Protein AF-A0A9N9ABS5-F1 (afdb_monomer_lite)

Sequence (118 aa):
MDRKRIAYLSKKVYFSAAHRLHSSILTEEENKEIYGKCNHPNGHGHNYTVEVIIRGEIDPKTGMDKDVPYFSNNPSTTENIAVFIWDNVKENLPKGNYELYEVKIHETKDNTVIYRGE

InterPro domains:
  IPR007115 6-pyruvoyl tetrahydropterin synthase/QueD family [PF01242] (9-64)
  IPR007115 6-pyruvoyl tetrahydropterin synthase/QueD family [PF01242] (67-118)
  IPR007115 6-pyruvoyl tetrahydropterin synthase/QueD family [PTHR12589] (2-64)
  IPR038418 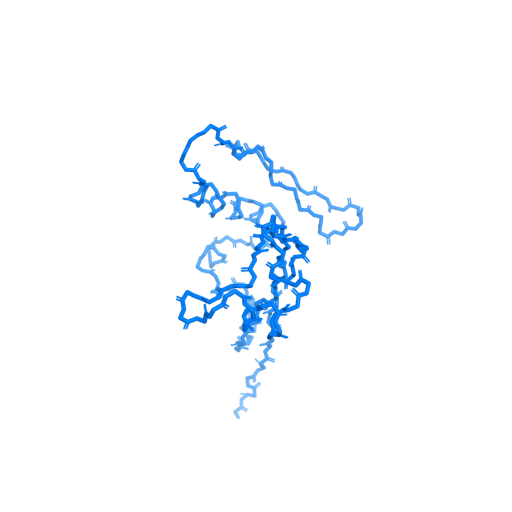6-pyruvoyl tetrahydropterin synthase/QueD superfamily [G3DSA:3.30.479.10] (1-64)
  IPR038418 6-pyruvoyl tetrahydropterin synthase/QueD superfamily [G3DSA:3.30.479.10] (65-118)

Structure (mmCIF, N/CA/C/O backbone):
data_AF-A0A9N9ABS5-F1
#
_entry.id   AF-A0A9N9ABS5-F1
#
loop_
_atom_site.group_PDB
_atom_site.id
_atom_site.type_symbol
_atom_site.label_atom_id
_atom_site.label_alt_id
_atom_site.label_comp_id
_atom_site.label_asym_id
_atom_site.label_entity_id
_atom_site.label_seq_id
_atom_site.pdbx_PDB_ins_code
_atom_site.Cartn_x
_atom_site.Cartn_y
_atom_site.Cartn_z
_atom_site.occupancy
_atom_site.B_iso_or_equiv
_atom_site.auth_seq_id
_atom_site.auth_comp_id
_atom_site.auth_asym_id
_atom_site.auth_atom_id
_atom_site.pdbx_PDB_model_num
ATOM 1 N N . MET A 1 1 ? -10.705 -26.715 27.833 1.00 50.56 1 MET A N 1
ATOM 2 C CA . MET A 1 1 ? -9.784 -25.688 27.305 1.00 50.56 1 MET A CA 1
ATOM 3 C C . MET A 1 1 ? -10.491 -24.996 26.168 1.00 50.56 1 MET A C 1
ATOM 5 O O . MET A 1 1 ? -10.902 -25.679 25.237 1.00 50.56 1 MET A O 1
ATOM 9 N N . ASP A 1 2 ? -10.703 -23.690 26.290 1.00 65.25 2 ASP A N 1
ATOM 10 C CA . ASP A 1 2 ? -11.377 -22.914 25.255 1.00 65.25 2 ASP A CA 1
ATOM 11 C C . ASP A 1 2 ? -10.509 -22.890 23.991 1.00 65.25 2 ASP A C 1
ATOM 13 O O . ASP A 1 2 ? -9.301 -22.640 24.057 1.00 65.25 2 ASP A O 1
ATOM 17 N N . ARG A 1 3 ? -11.092 -23.237 22.842 1.00 71.88 3 ARG A N 1
ATOM 18 C CA . ARG A 1 3 ? -10.348 -23.307 21.581 1.00 71.88 3 ARG A CA 1
ATOM 19 C C . ARG A 1 3 ? -10.120 -21.877 21.105 1.00 71.88 3 ARG A C 1
ATOM 21 O O . ARG A 1 3 ? -11.065 -21.201 20.702 1.00 71.88 3 ARG A O 1
ATOM 28 N N . LYS A 1 4 ? -8.872 -21.416 21.141 1.00 77.12 4 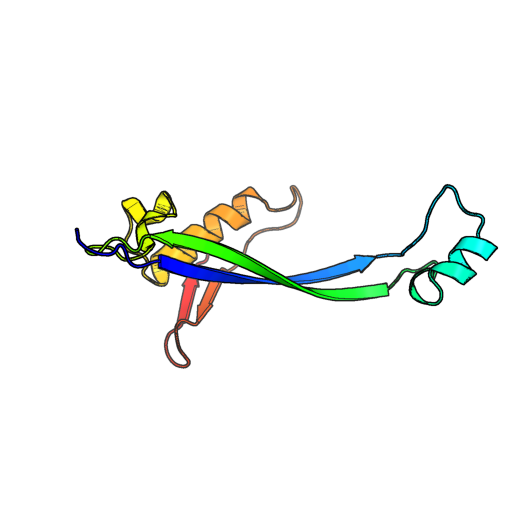LYS A N 1
ATOM 29 C CA . LYS A 1 4 ? -8.523 -20.084 20.650 1.00 77.12 4 LYS A CA 1
ATOM 30 C C . LYS A 1 4 ? -8.844 -19.973 19.157 1.00 77.12 4 LYS A C 1
ATOM 32 O O . LYS A 1 4 ? -8.436 -20.822 18.362 1.00 77.12 4 LYS A O 1
ATOM 37 N N . ARG A 1 5 ? -9.623 -18.954 18.789 1.00 82.88 5 ARG A N 1
ATOM 38 C CA . ARG A 1 5 ? -10.009 -18.683 17.398 1.00 82.88 5 ARG A CA 1
ATOM 39 C C . ARG A 1 5 ? -8.828 -18.026 16.690 1.00 82.88 5 ARG A C 1
ATOM 41 O O . ARG A 1 5 ? -8.256 -17.085 17.225 1.00 82.88 5 ARG A O 1
ATOM 48 N N . ILE A 1 6 ? -8.471 -18.525 15.512 1.00 85.31 6 ILE A N 1
ATOM 49 C CA . ILE A 1 6 ? -7.406 -17.966 14.670 1.00 85.31 6 ILE A CA 1
ATOM 50 C C . ILE A 1 6 ? -8.051 -17.219 13.505 1.00 85.31 6 ILE A C 1
ATOM 52 O O . ILE A 1 6 ? -8.969 -17.753 12.880 1.00 85.31 6 ILE A O 1
ATOM 56 N N . ALA A 1 7 ? -7.551 -16.025 13.200 1.00 75.25 7 ALA A N 1
ATOM 57 C CA . ALA A 1 7 ? -7.937 -15.241 12.032 1.00 75.25 7 ALA A CA 1
ATOM 58 C C . ALA A 1 7 ? -6.721 -14.852 11.183 1.00 75.25 7 ALA A C 1
ATOM 60 O O . ALA A 1 7 ? -5.569 -14.958 11.612 1.00 75.25 7 ALA A O 1
ATOM 61 N N . TYR A 1 8 ? -7.018 -14.416 9.960 1.00 76.12 8 TYR A N 1
ATOM 62 C CA . TYR A 1 8 ? -6.066 -13.839 9.025 1.00 76.12 8 TYR A CA 1
ATOM 63 C C . TYR A 1 8 ? -6.549 -12.434 8.668 1.00 76.12 8 TYR A C 1
ATOM 65 O O . TYR A 1 8 ? -7.704 -12.273 8.275 1.00 76.12 8 TYR A O 1
ATOM 73 N N . LEU A 1 9 ? -5.678 -11.437 8.799 1.00 68.12 9 LEU A N 1
ATOM 74 C CA . LEU A 1 9 ? -5.938 -10.070 8.355 1.00 68.12 9 LEU A CA 1
ATOM 75 C C . LEU A 1 9 ? -5.063 -9.791 7.142 1.00 68.12 9 LEU A C 1
ATOM 77 O O . LEU A 1 9 ? -3.845 -9.950 7.228 1.00 68.12 9 LEU A O 1
ATOM 81 N N . SER A 1 10 ? -5.666 -9.376 6.029 1.00 68.81 10 SER A N 1
ATOM 82 C CA . SER A 1 10 ? -4.914 -8.943 4.857 1.00 68.81 10 SER A CA 1
ATOM 83 C C . SER A 1 10 ? -5.033 -7.441 4.624 1.00 68.81 10 SER A C 1
ATOM 85 O O . SER A 1 10 ? -6.097 -6.847 4.796 1.00 68.81 10 SER A O 1
ATOM 87 N N . LYS A 1 11 ? -3.921 -6.815 4.229 1.00 77.50 11 LYS A N 1
ATOM 88 C CA . LYS A 1 11 ? -3.893 -5.448 3.707 1.00 77.50 11 LYS A CA 1
ATOM 89 C C . LYS A 1 11 ? -3.339 -5.476 2.295 1.00 77.50 11 LYS A C 1
ATOM 91 O O . LYS A 1 11 ? -2.230 -5.954 2.058 1.00 77.50 11 LYS A O 1
ATOM 96 N N . LYS A 1 12 ? -4.127 -4.943 1.366 1.00 80.69 12 LYS A N 1
ATOM 97 C CA . LYS A 1 12 ? -3.765 -4.817 -0.040 1.00 80.69 12 LYS A CA 1
ATOM 98 C C . LYS A 1 12 ? -3.333 -3.386 -0.330 1.00 80.69 12 LYS A C 1
ATOM 100 O O . LYS A 1 12 ? -4.055 -2.447 -0.004 1.00 80.69 12 LYS A O 1
ATOM 105 N N . VAL A 1 13 ? -2.160 -3.229 -0.925 1.00 81.56 13 VAL A N 1
ATOM 106 C CA . VAL A 1 13 ? -1.625 -1.945 -1.383 1.00 81.56 13 VAL A CA 1
ATOM 107 C C . VAL A 1 13 ? -1.328 -2.021 -2.873 1.00 81.56 13 VAL A C 1
ATOM 109 O O . VAL A 1 13 ? -0.994 -3.083 -3.401 1.00 81.56 13 VAL A O 1
ATOM 112 N N . TYR A 1 14 ? -1.461 -0.885 -3.548 1.00 85.62 14 TYR A N 1
ATOM 113 C CA . TYR A 1 14 ? -1.248 -0.758 -4.984 1.00 85.62 14 TYR A CA 1
ATOM 114 C C . TYR A 1 14 ? -0.148 0.263 -5.226 1.00 85.62 14 TYR A C 1
ATOM 116 O O . TYR A 1 14 ? -0.141 1.319 -4.594 1.00 85.62 14 TYR A O 1
ATOM 124 N N . PHE A 1 15 ? 0.766 -0.032 -6.143 1.00 82.94 15 PHE A N 1
ATOM 125 C CA . PHE A 1 15 ? 1.744 0.947 -6.598 1.00 82.94 15 PHE A CA 1
ATOM 126 C C . PHE A 1 15 ? 2.111 0.704 -8.057 1.00 82.94 15 PHE A C 1
ATOM 128 O O . PHE A 1 15 ? 2.086 -0.426 -8.543 1.00 82.94 15 PHE A O 1
ATOM 135 N N . SER A 1 16 ? 2.475 1.771 -8.756 1.00 87.62 16 SER A N 1
ATOM 136 C CA . SER A 1 16 ? 2.949 1.703 -10.135 1.00 87.62 16 SER A CA 1
ATOM 137 C C . SER A 1 16 ? 4.462 1.868 -10.155 1.00 87.62 16 SER A C 1
ATOM 139 O O . SER A 1 16 ? 4.985 2.796 -9.541 1.00 87.62 16 SER A O 1
ATOM 141 N N . ALA A 1 17 ? 5.172 0.985 -10.856 1.00 82.88 17 ALA A N 1
ATOM 142 C CA . ALA A 1 17 ? 6.621 1.096 -11.013 1.00 82.88 17 ALA A CA 1
ATOM 143 C C . ALA A 1 17 ? 7.086 0.578 -12.377 1.00 82.88 17 ALA A C 1
ATOM 145 O O . ALA A 1 17 ? 6.485 -0.333 -12.953 1.00 82.88 17 ALA A O 1
ATOM 146 N N . ALA A 1 18 ? 8.177 1.164 -12.874 1.00 95.31 18 ALA A N 1
ATOM 147 C CA . ALA A 1 18 ? 8.863 0.740 -14.087 1.00 95.31 18 ALA A CA 1
ATOM 148 C C . ALA A 1 18 ? 10.154 -0.019 -13.760 1.00 95.31 18 ALA A C 1
ATOM 150 O O . ALA A 1 18 ? 10.821 0.273 -12.769 1.00 95.31 18 ALA A O 1
ATOM 151 N N . HIS A 1 19 ? 10.503 -0.996 -14.596 1.00 93.81 19 HIS A N 1
ATOM 152 C CA . HIS A 1 19 ? 11.705 -1.815 -14.454 1.00 93.81 19 HIS A CA 1
ATOM 153 C C . HIS A 1 19 ? 12.169 -2.419 -15.790 1.00 93.81 19 HIS A C 1
ATOM 155 O O . HIS A 1 19 ? 11.443 -2.426 -16.789 1.00 93.81 19 HIS A O 1
ATOM 161 N N . ARG A 1 20 ? 13.394 -2.948 -15.795 1.00 97.88 20 ARG A N 1
ATOM 162 C CA . ARG A 1 20 ? 13.981 -3.753 -16.875 1.00 97.88 20 ARG A CA 1
ATOM 163 C C . ARG A 1 20 ? 14.570 -5.006 -16.238 1.00 97.88 20 ARG A C 1
ATOM 165 O O . ARG A 1 20 ? 15.333 -4.897 -15.283 1.00 97.88 20 ARG A O 1
ATOM 172 N N . LEU A 1 21 ? 14.249 -6.177 -16.780 1.00 97.00 21 LEU A N 1
ATOM 173 C CA . LEU A 1 21 ? 14.938 -7.405 -16.391 1.00 97.00 21 LEU A CA 1
ATOM 174 C C . LEU A 1 21 ? 16.234 -7.487 -17.190 1.00 97.00 21 LEU A C 1
ATOM 176 O O . LEU A 1 21 ? 16.178 -7.667 -18.401 1.00 97.00 21 LEU A O 1
ATOM 180 N N . HIS A 1 22 ? 17.375 -7.294 -16.535 1.00 97.50 22 HIS A N 1
ATOM 181 C CA . HIS A 1 22 ? 18.703 -7.350 -17.142 1.00 97.50 22 HIS A CA 1
ATOM 182 C C . HIS A 1 22 ? 19.718 -7.821 -16.094 1.00 97.50 22 HIS A C 1
ATOM 184 O O . HIS A 1 22 ? 19.692 -7.361 -14.953 1.00 97.50 22 HIS A O 1
ATOM 190 N N . SER A 1 23 ? 20.607 -8.727 -16.487 1.00 96.94 23 SER A N 1
ATOM 191 C CA . SER A 1 23 ? 21.669 -9.274 -15.651 1.00 96.94 23 SER A CA 1
ATOM 192 C C . SER A 1 23 ? 23.027 -8.830 -16.180 1.00 96.94 23 SER A C 1
ATOM 194 O O . SER A 1 23 ? 23.350 -9.082 -17.339 1.00 96.94 23 SER A O 1
ATOM 196 N N . SER A 1 24 ? 23.842 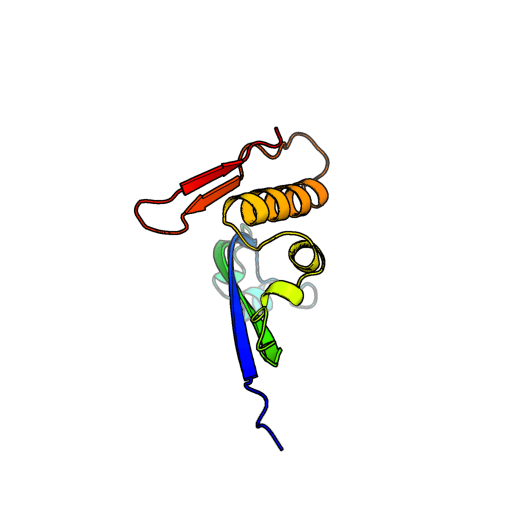-8.217 -15.318 1.00 96.69 24 SER A N 1
ATOM 197 C CA . SER A 1 24 ? 25.169 -7.699 -15.682 1.00 96.69 24 SER A CA 1
ATOM 198 C C . SER A 1 24 ? 26.230 -8.783 -15.893 1.00 96.69 24 SER A C 1
ATOM 200 O O . SER A 1 24 ? 27.339 -8.471 -16.313 1.00 96.69 24 SER A O 1
ATOM 202 N N . ILE A 1 25 ? 25.924 -10.038 -15.550 1.00 97.75 25 ILE A N 1
ATOM 203 C CA . ILE A 1 25 ? 26.812 -11.188 -15.784 1.00 97.75 25 ILE A CA 1
ATOM 204 C C . ILE A 1 25 ? 26.516 -11.910 -17.106 1.00 97.75 25 ILE A C 1
ATOM 206 O O . ILE A 1 25 ? 27.272 -12.800 -17.477 1.00 97.75 25 ILE A O 1
ATOM 210 N N . LEU A 1 26 ? 25.422 -11.555 -17.789 1.00 97.38 26 LEU A N 1
ATOM 211 C CA . LEU A 1 26 ? 25.032 -12.113 -19.083 1.00 97.38 26 LEU A CA 1
ATOM 212 C C . LEU A 1 26 ? 25.396 -11.138 -20.206 1.00 97.38 26 LEU A C 1
ATOM 214 O O . LEU A 1 26 ? 25.367 -9.920 -20.016 1.00 97.38 26 LEU A O 1
ATOM 218 N N . THR A 1 27 ? 25.671 -11.667 -21.395 1.00 97.62 27 THR A N 1
ATOM 219 C CA . THR A 1 27 ? 25.767 -10.865 -22.625 1.00 97.62 27 THR A CA 1
ATOM 220 C C . THR A 1 27 ? 24.409 -10.248 -22.993 1.00 97.62 27 THR A C 1
ATOM 222 O O . THR A 1 27 ? 23.365 -10.632 -22.457 1.00 97.62 27 THR A O 1
ATOM 225 N N . GLU A 1 28 ? 24.387 -9.260 -23.892 1.00 95.81 28 GLU A N 1
ATOM 226 C CA . GLU A 1 28 ? 23.125 -8.651 -24.351 1.00 95.81 28 GLU A CA 1
ATOM 227 C C . GLU A 1 28 ? 22.256 -9.662 -25.113 1.00 95.81 28 GLU A C 1
ATOM 229 O O . GLU A 1 28 ? 21.035 -9.682 -24.941 1.00 95.81 28 GLU A O 1
ATOM 234 N N . GLU A 1 29 ? 22.869 -10.548 -25.902 1.00 97.44 29 GLU A N 1
ATOM 235 C CA . GLU A 1 29 ? 22.182 -11.635 -26.597 1.00 97.44 29 GLU A CA 1
ATOM 236 C C . GLU A 1 29 ? 21.517 -12.603 -25.610 1.00 97.44 29 GLU A C 1
ATOM 238 O O . GLU A 1 29 ? 20.317 -12.856 -25.728 1.00 97.44 29 GLU A O 1
ATOM 243 N N . GLU A 1 30 ? 22.248 -13.071 -24.593 1.00 97.94 30 GLU A N 1
ATOM 244 C CA . GLU A 1 30 ? 21.710 -13.963 -23.553 1.00 97.94 30 GLU A CA 1
ATOM 245 C C . GLU A 1 30 ? 20.600 -13.283 -22.743 1.00 97.94 30 GLU A C 1
ATOM 247 O O . GLU A 1 30 ? 19.561 -13.882 -22.462 1.00 97.94 30 GLU A O 1
ATOM 252 N N . ASN A 1 31 ? 20.775 -12.003 -22.401 1.00 98.19 31 ASN A N 1
ATOM 253 C CA . ASN A 1 31 ? 19.747 -11.206 -21.734 1.00 98.19 31 ASN A CA 1
ATOM 254 C C . ASN A 1 31 ? 18.465 -11.110 -22.570 1.00 98.19 31 ASN A C 1
ATOM 256 O O . ASN A 1 31 ? 17.359 -11.239 -22.038 1.00 98.19 31 ASN A O 1
ATOM 260 N N . LYS A 1 32 ? 18.602 -10.874 -23.877 1.00 96.56 32 LYS A N 1
ATOM 261 C CA . LYS A 1 32 ? 17.472 -10.784 -24.802 1.00 96.56 32 LYS A CA 1
ATOM 262 C C . LYS A 1 32 ? 16.794 -12.137 -24.998 1.00 96.56 32 LYS A C 1
ATOM 264 O O . LYS A 1 32 ? 15.571 -12.171 -25.105 1.00 96.56 32 LYS A O 1
ATOM 269 N N . GLU A 1 33 ? 17.551 -13.228 -25.024 1.00 97.75 33 GLU A N 1
ATOM 270 C CA . GLU A 1 33 ? 17.011 -14.584 -25.131 1.00 97.75 33 GLU A CA 1
ATOM 271 C C . GLU A 1 33 ? 16.240 -14.991 -23.866 1.00 97.75 33 GLU A C 1
ATOM 273 O O . GLU A 1 33 ? 15.098 -15.440 -23.963 1.00 97.75 33 GLU A O 1
ATOM 278 N N . ILE A 1 34 ? 16.808 -14.751 -22.678 1.00 97.69 34 ILE A N 1
ATOM 279 C CA . ILE A 1 34 ? 16.214 -15.151 -21.392 1.00 97.69 34 IL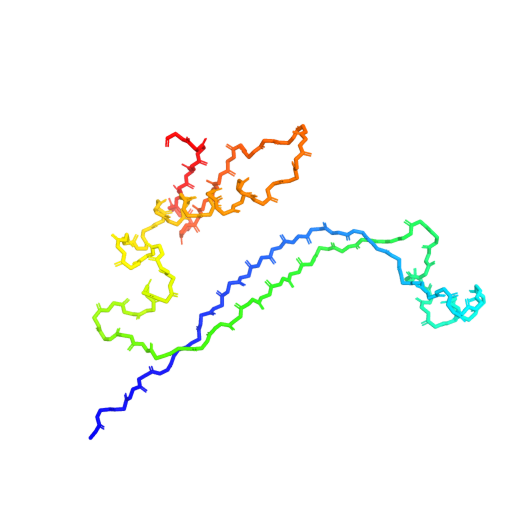E A CA 1
ATOM 280 C C . ILE A 1 34 ? 15.025 -14.264 -21.008 1.00 97.69 34 ILE A C 1
ATOM 282 O O . ILE A 1 34 ? 13.966 -14.762 -20.625 1.00 97.69 34 ILE A O 1
ATOM 286 N N . TYR A 1 35 ? 15.188 -12.940 -21.075 1.00 96.50 35 TYR A N 1
ATOM 287 C CA . TYR A 1 35 ? 14.188 -11.995 -20.568 1.00 96.50 35 TYR A CA 1
ATOM 288 C C . TYR A 1 35 ? 13.283 -11.420 -21.669 1.00 96.50 35 TYR A C 1
ATOM 290 O O . TYR A 1 35 ? 12.269 -10.783 -21.364 1.00 96.50 35 TYR A O 1
ATOM 298 N N . GLY A 1 36 ? 13.604 -11.632 -22.950 1.00 96.50 36 GLY A N 1
ATOM 299 C CA . GLY A 1 36 ? 12.753 -11.259 -24.079 1.00 96.50 36 GLY A CA 1
ATOM 300 C C . GLY A 1 36 ? 12.325 -9.790 -24.055 1.00 96.50 36 GLY A C 1
ATOM 301 O O . GLY A 1 36 ? 13.131 -8.873 -23.889 1.00 96.50 36 GLY A O 1
ATOM 302 N N . LYS A 1 37 ? 11.013 -9.554 -24.185 1.00 95.44 37 LYS A N 1
ATOM 303 C CA . LYS A 1 37 ? 10.423 -8.202 -24.165 1.00 95.44 37 LYS A CA 1
ATOM 304 C C . LYS A 1 37 ? 10.677 -7.458 -22.846 1.00 95.44 37 LYS A C 1
ATOM 306 O O . LYS A 1 37 ? 10.729 -6.232 -22.852 1.00 95.44 37 LYS A O 1
ATOM 311 N N . CYS A 1 38 ? 10.877 -8.171 -21.737 1.00 94.31 38 CYS A N 1
ATOM 312 C CA . CYS A 1 38 ? 11.157 -7.567 -20.434 1.00 94.31 38 CYS A CA 1
ATOM 313 C C . CYS A 1 38 ? 12.581 -6.985 -20.335 1.00 94.31 38 CYS A C 1
ATOM 315 O O . CYS A 1 38 ? 12.845 -6.202 -19.419 1.00 94.31 38 CYS A O 1
ATOM 317 N N . ASN A 1 39 ? 13.475 -7.317 -21.280 1.00 97.81 39 ASN A N 1
ATOM 318 C CA . ASN A 1 39 ? 14.817 -6.737 -21.398 1.00 97.81 39 ASN A CA 1
ATOM 319 C C . ASN A 1 39 ? 14.860 -5.440 -22.214 1.00 97.81 39 ASN A C 1
ATOM 321 O O . ASN A 1 39 ? 15.949 -4.928 -22.462 1.00 97.81 39 ASN A O 1
ATOM 325 N N . HIS A 1 40 ? 13.720 -4.895 -22.654 1.00 96.31 40 HIS A N 1
ATOM 326 C CA . HIS A 1 40 ? 13.717 -3.691 -23.484 1.00 96.31 40 HIS A CA 1
ATOM 327 C C . HIS A 1 40 ? 14.577 -2.573 -22.846 1.00 96.31 40 HIS A C 1
ATOM 329 O O . HIS A 1 40 ? 14.401 -2.308 -21.654 1.00 96.31 40 HIS A O 1
ATOM 335 N N . PRO A 1 41 ? 15.498 -1.913 -23.582 1.00 95.06 41 PRO A N 1
ATOM 336 C CA . PRO A 1 41 ? 16.442 -0.947 -23.002 1.00 95.06 41 PRO A CA 1
ATOM 337 C C . PRO A 1 41 ? 15.773 0.208 -22.250 1.00 95.06 41 PRO A C 1
ATOM 339 O O . PRO A 1 41 ? 16.282 0.659 -21.230 1.00 95.06 41 PRO A O 1
ATOM 342 N N . ASN A 1 42 ? 14.588 0.622 -22.706 1.00 97.12 42 ASN A N 1
ATOM 343 C CA . ASN A 1 42 ? 13.789 1.668 -22.056 1.00 97.12 42 ASN A CA 1
ATOM 344 C C . ASN A 1 42 ? 12.906 1.146 -20.903 1.00 97.12 42 ASN A C 1
ATOM 346 O O . ASN A 1 42 ? 12.089 1.890 -20.368 1.00 97.12 42 ASN A O 1
ATOM 350 N N . GLY A 1 43 ? 13.031 -0.134 -20.543 1.00 96.00 43 GLY A N 1
ATOM 351 C CA . GLY A 1 43 ? 12.202 -0.795 -19.543 1.00 96.00 43 GLY A CA 1
ATOM 352 C C . GLY A 1 43 ? 10.734 -0.938 -19.953 1.00 96.00 43 GLY A C 1
ATOM 353 O O . GLY A 1 43 ? 10.358 -0.791 -21.117 1.00 96.00 43 GLY A O 1
ATOM 354 N N . HIS A 1 44 ? 9.912 -1.276 -18.965 1.00 97.62 44 HIS A N 1
ATOM 355 C CA . HIS A 1 44 ? 8.453 -1.349 -19.032 1.00 97.62 44 HIS A CA 1
ATOM 356 C C . HIS A 1 44 ? 7.877 -1.156 -17.621 1.00 97.62 44 HIS A C 1
ATOM 358 O O . HIS A 1 44 ? 8.631 -1.150 -16.652 1.00 97.62 44 HIS A O 1
ATOM 364 N N . GLY A 1 45 ? 6.562 -0.991 -17.477 1.00 95.75 45 GLY A N 1
ATOM 365 C CA . GLY A 1 45 ? 5.933 -0.740 -16.178 1.00 95.75 45 GLY A CA 1
ATOM 366 C C . GLY A 1 45 ? 4.759 -1.650 -15.869 1.00 95.75 45 GLY A C 1
ATOM 367 O O . GLY A 1 45 ? 4.179 -2.255 -16.768 1.00 95.75 45 GLY A O 1
ATOM 368 N N . HIS A 1 46 ? 4.419 -1.711 -14.582 1.00 94.88 46 HIS A N 1
ATOM 369 C CA . HIS A 1 46 ? 3.282 -2.461 -14.059 1.00 94.88 46 HIS A CA 1
ATOM 370 C C . HIS A 1 46 ? 2.570 -1.673 -12.967 1.00 94.88 46 HIS A C 1
ATOM 372 O O . HIS A 1 46 ? 3.177 -0.861 -12.266 1.00 94.88 46 HIS A O 1
ATOM 378 N N . ASN A 1 47 ? 1.289 -1.986 -12.791 1.00 94.25 47 ASN A N 1
ATOM 379 C CA . ASN A 1 47 ? 0.528 -1.633 -11.601 1.00 94.25 47 ASN A CA 1
ATOM 380 C C . ASN A 1 47 ? 0.554 -2.846 -10.672 1.00 94.25 47 ASN A C 1
ATOM 382 O O . ASN A 1 47 ? -0.206 -3.800 -10.849 1.00 94.25 47 ASN A O 1
ATOM 386 N N . TYR A 1 48 ? 1.482 -2.837 -9.726 1.00 80.50 48 TYR A N 1
ATOM 387 C CA . TYR A 1 48 ? 1.663 -3.911 -8.768 1.00 80.50 48 TYR A CA 1
ATOM 388 C C . TYR A 1 48 ? 0.580 -3.868 -7.695 1.00 80.50 48 TYR A C 1
ATOM 390 O O . TYR A 1 48 ? 0.181 -2.806 -7.215 1.00 80.50 48 TYR A O 1
ATOM 398 N N . THR A 1 49 ? 0.135 -5.056 -7.299 1.00 85.94 49 THR A N 1
ATOM 399 C CA . THR A 1 49 ? -0.701 -5.270 -6.120 1.00 85.94 49 THR A CA 1
ATOM 400 C C . THR A 1 49 ? 0.103 -6.100 -5.135 1.00 85.94 49 THR A C 1
ATOM 402 O O . THR A 1 49 ? 0.567 -7.184 -5.485 1.00 85.94 49 THR A O 1
ATOM 405 N N . VAL A 1 50 ? 0.260 -5.607 -3.912 1.00 76.31 50 VAL A N 1
ATOM 406 C CA . VAL A 1 50 ? 0.885 -6.352 -2.817 1.00 76.31 50 VAL A CA 1
ATOM 407 C C . VAL A 1 50 ? -0.176 -6.622 -1.774 1.00 76.31 50 VAL A C 1
ATOM 409 O O . VAL A 1 50 ? -0.862 -5.706 -1.330 1.00 76.31 50 VAL A O 1
ATOM 412 N N . GLU A 1 51 ? -0.307 -7.880 -1.380 1.00 83.00 51 GLU A N 1
ATOM 413 C CA . GLU A 1 51 ? -1.171 -8.294 -0.286 1.00 83.00 51 GLU A CA 1
ATOM 414 C C . GLU A 1 51 ? -0.304 -8.840 0.845 1.00 83.00 51 GLU A C 1
ATOM 416 O O . GLU A 1 51 ? 0.417 -9.822 0.678 1.00 83.00 51 GLU A O 1
ATOM 421 N N . VAL A 1 52 ? -0.355 -8.168 1.991 1.00 68.25 52 VAL A N 1
ATOM 422 C CA . VAL A 1 52 ? 0.313 -8.601 3.217 1.00 68.25 52 VAL A CA 1
ATOM 423 C C . VAL A 1 52 ? -0.732 -9.270 4.086 1.00 68.25 52 VAL A C 1
ATOM 425 O O . VAL A 1 52 ? -1.756 -8.657 4.373 1.00 68.25 52 VAL A O 1
ATOM 428 N N . ILE A 1 53 ? -0.479 -10.510 4.499 1.00 71.94 53 ILE A N 1
ATOM 429 C CA . ILE A 1 53 ? -1.396 -11.298 5.325 1.00 71.94 53 ILE A CA 1
ATOM 430 C C . ILE A 1 53 ? -0.710 -11.605 6.652 1.00 71.94 53 ILE A C 1
ATOM 432 O O . ILE A 1 53 ? 0.368 -12.199 6.669 1.00 71.94 53 ILE A O 1
ATOM 436 N N . ILE A 1 54 ? -1.349 -11.237 7.759 1.00 70.00 54 ILE A N 1
ATOM 437 C CA . ILE A 1 54 ? -0.936 -11.620 9.112 1.00 70.00 54 ILE A CA 1
ATOM 438 C C . ILE A 1 54 ? -1.910 -12.656 9.680 1.00 70.00 54 ILE A C 1
ATOM 440 O O . ILE A 1 54 ? -3.083 -12.678 9.313 1.00 70.00 54 ILE A O 1
ATOM 444 N N . ARG A 1 55 ? -1.417 -13.532 10.561 1.00 80.75 55 ARG A N 1
ATOM 445 C CA . ARG A 1 55 ? -2.186 -14.603 11.214 1.00 80.75 55 ARG A CA 1
ATOM 446 C C . ARG A 1 55 ? -2.071 -14.454 12.727 1.00 80.75 55 ARG A C 1
ATOM 448 O O . ARG A 1 55 ? -0.955 -14.498 13.241 1.00 80.75 55 ARG A O 1
ATOM 455 N N . GLY A 1 56 ? -3.201 -14.375 13.425 1.00 76.50 56 GLY A N 1
ATOM 456 C CA . GLY A 1 56 ? -3.239 -14.131 14.870 1.00 76.50 56 GLY A CA 1
ATOM 457 C C . GLY A 1 56 ? -4.388 -14.842 15.581 1.00 76.50 56 GLY A C 1
ATOM 458 O O . GLY A 1 56 ? -5.353 -15.288 14.957 1.00 76.50 56 GLY A O 1
ATOM 459 N N . GLU A 1 57 ? -4.258 -14.986 16.900 1.00 83.25 57 GLU A N 1
ATOM 460 C CA . GLU A 1 57 ? -5.376 -15.350 17.775 1.00 83.25 57 GLU A CA 1
ATOM 461 C C . GLU A 1 57 ? -6.309 -14.143 17.927 1.00 83.25 57 GLU A C 1
ATOM 463 O O . GLU A 1 57 ? -5.845 -13.022 18.090 1.00 83.25 57 GLU A O 1
ATOM 468 N N . ILE A 1 58 ? -7.621 -14.365 17.892 1.00 77.94 58 ILE A N 1
ATOM 469 C CA . ILE A 1 58 ? -8.602 -13.291 18.080 1.00 77.94 58 ILE A CA 1
ATOM 470 C C . ILE A 1 58 ? -8.757 -13.023 19.580 1.00 77.94 58 ILE A C 1
ATOM 472 O O . ILE A 1 58 ? -9.182 -13.920 20.318 1.00 77.94 58 ILE A O 1
ATOM 476 N N . ASP A 1 59 ? -8.481 -11.794 20.027 1.00 78.50 59 ASP A N 1
ATOM 477 C CA . ASP A 1 59 ? -8.828 -11.360 21.381 1.00 78.50 59 ASP A CA 1
ATOM 478 C C . ASP A 1 59 ? -10.367 -11.303 21.503 1.00 78.50 59 ASP A C 1
ATOM 480 O O . ASP A 1 59 ? -11.030 -10.621 20.717 1.00 78.50 59 ASP A O 1
ATOM 484 N N . PRO A 1 60 ? -10.988 -12.015 22.460 1.00 76.56 60 PRO A N 1
ATOM 485 C CA . PRO A 1 60 ? -12.446 -12.077 22.568 1.00 76.56 60 PRO A CA 1
ATOM 486 C C . PRO A 1 60 ? -13.098 -10.745 22.972 1.00 76.56 60 PRO A C 1
ATOM 488 O O . PRO A 1 60 ? -14.308 -10.598 22.812 1.00 76.56 60 PRO A O 1
ATOM 491 N N . LYS A 1 61 ? -12.330 -9.789 23.507 1.00 75.62 61 LYS A N 1
ATOM 492 C CA . LYS A 1 61 ? -12.790 -8.459 23.915 1.00 75.62 61 LYS A CA 1
ATOM 493 C C . LYS A 1 61 ? -12.535 -7.406 22.835 1.00 75.62 61 LYS A C 1
ATOM 495 O O . LYS A 1 61 ? -13.345 -6.494 22.708 1.00 75.62 61 LYS A O 1
ATOM 500 N N . THR A 1 62 ? -11.424 -7.500 22.102 1.00 71.12 62 THR A N 1
ATOM 501 C CA . THR A 1 62 ? -10.981 -6.441 21.169 1.00 71.12 62 THR A CA 1
ATOM 502 C C . THR A 1 62 ? -10.735 -6.905 19.736 1.00 71.12 62 THR A C 1
ATOM 504 O O . THR A 1 62 ? -10.220 -6.143 18.929 1.00 71.12 62 THR A O 1
ATOM 507 N N . GLY A 1 63 ? -11.043 -8.155 19.393 1.00 74.25 63 GLY A N 1
ATOM 508 C CA . GLY A 1 63 ? -10.775 -8.680 18.056 1.00 74.25 63 GLY A CA 1
ATOM 509 C C . GLY A 1 63 ? -9.275 -8.719 17.740 1.00 74.25 63 GLY A C 1
ATOM 510 O O . GLY A 1 63 ? -8.482 -9.177 18.556 1.00 74.25 63 GLY A O 1
ATOM 511 N N . MET A 1 64 ? -8.885 -8.245 16.554 1.00 67.25 64 MET A N 1
ATOM 512 C CA . MET A 1 64 ? -7.472 -8.101 16.147 1.00 67.25 64 MET A CA 1
ATOM 513 C C . MET A 1 64 ? -6.963 -6.654 16.276 1.00 67.25 64 MET A C 1
ATOM 515 O O . MET A 1 64 ? -5.849 -6.352 15.856 1.00 67.25 64 MET A O 1
ATOM 519 N N . ASP A 1 65 ? -7.752 -5.742 16.859 1.00 64.25 65 ASP A N 1
ATOM 520 C CA . ASP A 1 65 ? -7.417 -4.309 16.896 1.00 64.25 65 ASP A CA 1
ATOM 521 C C . ASP A 1 65 ? -6.107 -4.024 17.646 1.00 64.25 65 ASP A C 1
ATOM 523 O O . ASP A 1 65 ? -5.421 -3.050 17.362 1.00 64.25 65 ASP A O 1
ATOM 527 N N . LYS A 1 66 ? -5.709 -4.892 18.582 1.00 64.12 66 LYS A N 1
ATOM 528 C CA . LYS A 1 66 ? -4.504 -4.699 19.402 1.00 64.12 66 LYS A CA 1
ATOM 529 C C . LYS A 1 66 ? -3.200 -5.183 18.772 1.00 64.12 66 LYS A C 1
ATOM 531 O O . LYS A 1 66 ? -2.144 -4.944 19.352 1.00 64.12 66 LYS A O 1
ATOM 536 N N . ASP A 1 67 ? -3.243 -5.809 17.598 1.00 67.69 67 ASP A N 1
ATOM 537 C CA . ASP A 1 67 ? -2.026 -6.294 16.931 1.00 67.69 67 ASP A CA 1
ATOM 538 C C . ASP A 1 67 ? -1.163 -5.143 16.382 1.00 67.69 67 ASP A C 1
ATOM 540 O O . ASP A 1 67 ? 0.034 -5.306 16.141 1.00 67.69 67 ASP A O 1
ATOM 544 N N . VAL A 1 68 ? -1.748 -3.951 16.226 1.00 72.50 68 VAL A N 1
ATOM 545 C CA . VAL A 1 68 ? -1.035 -2.720 15.876 1.00 72.50 68 VAL A CA 1
ATOM 546 C C . VAL A 1 68 ? -0.930 -1.842 17.130 1.00 72.50 68 VAL A C 1
ATOM 548 O O . VAL A 1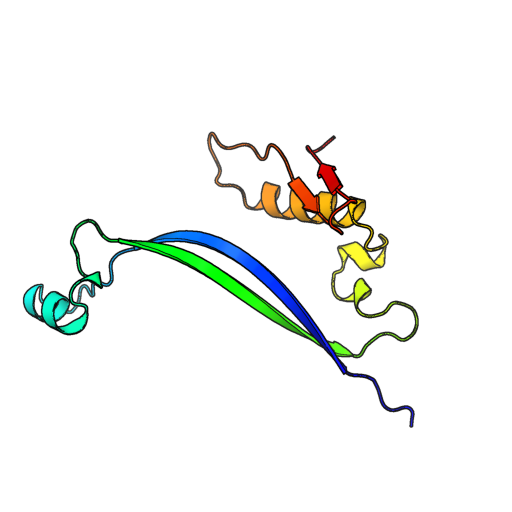 68 ? -1.963 -1.428 17.664 1.00 72.50 68 VAL A O 1
ATOM 551 N N . PRO A 1 69 ? 0.287 -1.486 17.593 1.00 82.62 69 PRO A N 1
ATOM 552 C CA . PRO A 1 69 ? 0.471 -0.714 18.826 1.00 82.62 69 PRO A CA 1
ATOM 553 C C . PRO A 1 69 ? -0.345 0.585 18.887 1.00 82.62 69 PRO A C 1
ATOM 555 O O . PRO A 1 69 ? -0.878 0.927 19.940 1.00 82.62 69 PRO A O 1
ATOM 558 N N . TYR A 1 70 ? -0.506 1.277 17.753 1.00 80.50 70 TYR A N 1
ATOM 559 C CA . TYR A 1 70 ? -1.308 2.500 17.660 1.00 80.50 70 TYR A CA 1
ATOM 560 C C . TYR A 1 70 ? -2.776 2.279 18.067 1.00 80.50 70 TYR A C 1
ATOM 562 O O . TYR A 1 70 ? -3.337 3.085 18.808 1.00 80.50 70 TYR A O 1
ATOM 570 N N . PHE A 1 71 ? -3.385 1.163 17.661 1.00 82.75 71 PHE A N 1
ATOM 571 C CA . PHE A 1 71 ? -4.790 0.852 17.949 1.00 82.75 71 PHE A CA 1
ATOM 572 C C . PHE A 1 71 ? -5.001 0.177 19.316 1.00 82.75 71 PHE A C 1
ATOM 574 O O . PHE A 1 71 ? -6.126 -0.092 19.730 1.00 82.75 71 PHE A O 1
ATOM 581 N N . SER A 1 72 ? -3.928 -0.044 20.083 1.00 81.38 72 SER A N 1
ATOM 582 C CA . SER A 1 72 ? -4.056 -0.522 21.466 1.00 81.38 72 SER A CA 1
ATOM 583 C C . SER A 1 72 ? -4.665 0.527 22.400 1.00 81.38 72 SER A C 1
ATOM 585 O O . SER A 1 72 ? -5.340 0.162 23.363 1.00 81.38 72 SER A O 1
ATOM 587 N N . ASN A 1 73 ? -4.437 1.812 22.106 1.00 83.69 73 ASN A N 1
ATOM 588 C CA . ASN A 1 73 ? -4.932 2.951 22.888 1.00 83.69 73 ASN A CA 1
ATOM 589 C C . ASN A 1 73 ? -5.913 3.841 22.108 1.00 83.69 73 ASN A C 1
ATOM 591 O O . ASN A 1 73 ? -6.548 4.704 22.707 1.00 83.69 73 ASN A O 1
ATOM 595 N N . ASN A 1 74 ? -6.053 3.622 20.797 1.00 81.81 74 ASN A N 1
ATOM 596 C CA . ASN A 1 74 ? -6.963 4.357 19.924 1.00 81.81 74 ASN A CA 1
ATOM 597 C C . ASN A 1 74 ? -7.942 3.368 19.278 1.00 81.81 74 ASN A C 1
ATOM 59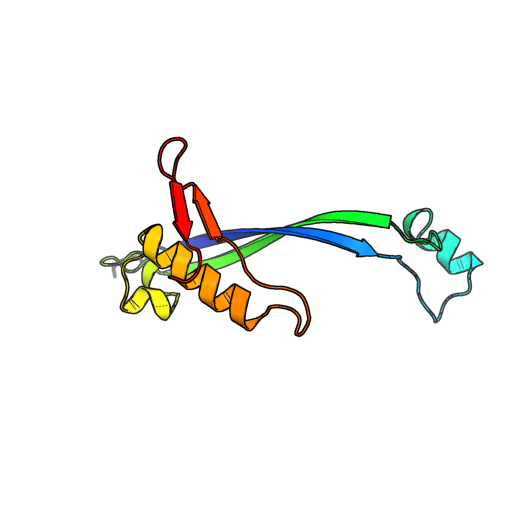9 O O . ASN A 1 74 ? -7.487 2.380 18.704 1.00 81.81 74 ASN A O 1
ATOM 603 N N . PRO A 1 75 ? -9.265 3.591 19.331 1.00 83.81 75 PRO A N 1
ATOM 604 C CA . PRO A 1 75 ? -10.205 2.715 18.637 1.00 83.81 75 PRO A CA 1
ATOM 605 C C . PRO A 1 75 ? -9.939 2.744 17.124 1.00 83.81 75 PRO A C 1
ATOM 607 O O . PRO A 1 75 ? -9.615 3.797 16.579 1.00 83.81 75 PRO A O 1
ATOM 610 N N . SER A 1 76 ? -10.096 1.612 16.437 1.00 83.88 76 SER A N 1
ATOM 611 C CA . SER A 1 76 ? -9.849 1.445 14.993 1.00 83.88 76 SER A CA 1
ATOM 612 C C . SER A 1 76 ? -10.948 2.063 14.111 1.00 83.88 76 SER A C 1
ATOM 614 O O . SER A 1 76 ? -11.364 1.488 13.108 1.00 83.88 76 SER A O 1
ATOM 616 N N . THR A 1 77 ? -11.434 3.253 14.476 1.00 87.69 77 THR A N 1
ATOM 617 C CA . THR A 1 77 ? -12.383 4.008 13.653 1.00 87.69 77 THR A CA 1
ATOM 618 C C . THR A 1 77 ? -11.709 4.500 12.372 1.00 87.69 77 THR A C 1
ATOM 620 O O . THR A 1 77 ? -10.485 4.666 12.315 1.00 87.69 77 THR A O 1
ATOM 623 N N . THR A 1 78 ? -12.500 4.762 11.332 1.00 81.38 78 THR A N 1
ATOM 624 C CA . THR A 1 78 ? -12.003 5.224 10.026 1.00 81.38 78 THR A CA 1
ATOM 625 C C . THR A 1 78 ? -11.167 6.508 10.142 1.00 81.38 78 THR A C 1
ATOM 627 O O . THR A 1 78 ? -10.178 6.667 9.426 1.00 81.38 78 THR A O 1
ATOM 630 N N . GLU A 1 79 ? -11.492 7.387 11.091 1.00 88.75 79 GLU A N 1
ATOM 631 C CA . GLU A 1 79 ? -10.737 8.598 11.430 1.00 88.75 79 GLU A CA 1
ATOM 632 C C . GLU A 1 79 ? -9.342 8.280 11.970 1.00 88.75 79 GLU A C 1
ATOM 634 O O . GLU A 1 79 ? -8.344 8.761 11.431 1.00 88.75 79 GLU A O 1
ATOM 639 N N . ASN A 1 80 ? -9.247 7.411 12.979 1.00 83.38 80 ASN A N 1
ATOM 640 C CA . ASN A 1 80 ? -7.962 7.024 13.563 1.00 83.38 80 ASN A CA 1
ATOM 641 C C . ASN A 1 80 ? -7.097 6.228 12.576 1.00 83.38 80 ASN A C 1
ATOM 643 O O . ASN A 1 80 ? -5.871 6.335 12.599 1.00 83.38 80 ASN A O 1
ATOM 647 N N . ILE A 1 81 ? -7.711 5.459 11.670 1.00 84.31 81 ILE A N 1
ATOM 648 C CA . ILE A 1 81 ? -6.986 4.795 10.580 1.00 84.31 81 ILE A CA 1
ATOM 649 C C . ILE A 1 81 ? -6.417 5.833 9.598 1.00 84.31 81 ILE A C 1
ATOM 651 O O . ILE A 1 81 ? -5.282 5.669 9.147 1.00 84.31 81 ILE A O 1
ATOM 655 N N . ALA A 1 82 ? -7.157 6.900 9.279 1.00 82.56 82 ALA A N 1
ATOM 656 C CA . ALA A 1 82 ? -6.676 7.965 8.395 1.00 82.56 82 ALA A CA 1
ATOM 657 C C . ALA A 1 82 ? -5.458 8.695 8.979 1.00 82.56 82 ALA A C 1
ATOM 659 O O . ALA A 1 82 ? -4.475 8.890 8.261 1.00 82.56 82 ALA A O 1
ATOM 660 N N . VAL A 1 83 ? -5.483 9.001 10.280 1.00 88.00 83 VAL A N 1
ATOM 661 C CA . VAL A 1 83 ? -4.340 9.589 11.003 1.00 88.00 83 VAL A CA 1
ATOM 662 C C . VAL A 1 83 ? -3.150 8.626 11.022 1.00 88.00 83 VAL A C 1
ATOM 664 O O . VAL A 1 83 ? -2.053 8.993 10.606 1.00 88.00 83 VAL A O 1
ATOM 667 N N . PHE A 1 84 ? -3.368 7.359 11.394 1.00 87.56 84 PHE A N 1
ATOM 668 C CA . PHE A 1 84 ? -2.306 6.348 11.407 1.00 87.56 84 PHE A CA 1
ATOM 669 C C . PHE A 1 84 ? -1.614 6.199 10.042 1.00 87.56 84 PHE A C 1
ATOM 671 O O . PHE A 1 84 ? -0.386 6.117 9.966 1.00 87.56 84 PHE A O 1
ATOM 678 N N . ILE A 1 85 ? -2.387 6.159 8.948 1.00 84.69 85 ILE A N 1
ATOM 679 C CA . ILE A 1 85 ? -1.835 6.077 7.589 1.00 84.69 85 ILE A CA 1
ATOM 680 C C . ILE A 1 85 ? -1.056 7.346 7.245 1.00 84.69 85 ILE A C 1
ATOM 682 O O . ILE A 1 85 ? 0.037 7.236 6.692 1.00 84.69 85 ILE A O 1
ATOM 686 N N . TRP A 1 86 ? -1.596 8.522 7.564 1.00 89.81 86 TRP A N 1
ATOM 687 C CA . TRP A 1 86 ? -0.931 9.796 7.312 1.00 89.81 86 TRP A CA 1
ATOM 688 C C . TRP A 1 86 ? 0.451 9.855 7.954 1.00 89.81 86 TRP A C 1
ATOM 690 O O . TRP A 1 86 ? 1.424 10.117 7.249 1.00 89.81 86 TRP A O 1
ATOM 700 N N . ASP A 1 87 ? 0.551 9.528 9.243 1.00 90.44 87 ASP A N 1
ATOM 701 C CA . ASP A 1 87 ? 1.817 9.568 9.979 1.00 90.44 87 ASP A CA 1
ATOM 702 C C . ASP A 1 87 ? 2.847 8.607 9.370 1.00 90.44 87 ASP A C 1
ATOM 704 O O . ASP A 1 87 ? 3.966 9.010 9.047 1.00 90.44 87 ASP A O 1
ATOM 708 N N . ASN A 1 88 ? 2.442 7.363 9.086 1.00 87.25 88 ASN A N 1
ATOM 709 C CA . ASN A 1 88 ? 3.330 6.365 8.480 1.00 87.25 88 ASN A CA 1
ATOM 710 C C . ASN A 1 88 ? 3.790 6.762 7.068 1.00 87.25 88 ASN A C 1
ATOM 712 O O . ASN A 1 88 ? 4.945 6.537 6.705 1.00 87.25 88 ASN A O 1
ATOM 716 N N . VAL A 1 89 ? 2.902 7.328 6.244 1.00 85.12 89 VAL A N 1
ATOM 717 C CA . VAL A 1 89 ? 3.260 7.760 4.884 1.00 85.12 89 VAL A CA 1
ATOM 718 C C . VAL A 1 89 ? 4.173 8.977 4.943 1.00 85.12 89 VAL A C 1
ATOM 720 O O . VAL A 1 89 ? 5.191 8.997 4.254 1.00 85.12 89 VAL A O 1
ATOM 723 N N . LYS A 1 90 ? 3.851 9.963 5.785 1.00 86.38 90 LYS A N 1
ATOM 724 C CA . LYS A 1 90 ? 4.630 11.193 5.948 1.00 86.38 90 LYS A CA 1
ATOM 725 C C . LYS A 1 90 ? 6.067 10.906 6.384 1.00 86.38 90 LYS A C 1
ATOM 727 O O . LYS A 1 90 ? 6.986 11.509 5.837 1.00 86.38 90 LYS A O 1
ATOM 732 N N . GLU A 1 91 ? 6.274 9.958 7.299 1.00 87.44 91 GLU A N 1
ATOM 733 C CA . GLU A 1 91 ? 7.613 9.536 7.742 1.00 87.44 91 GLU A CA 1
ATOM 734 C C . GLU A 1 91 ? 8.449 8.878 6.634 1.00 87.44 91 GLU A C 1
ATOM 736 O O . GLU A 1 91 ? 9.677 8.973 6.645 1.00 87.44 91 GLU A O 1
ATOM 741 N N . ASN A 1 92 ? 7.794 8.237 5.663 1.00 83.62 92 ASN A N 1
ATOM 742 C CA . ASN A 1 92 ? 8.445 7.494 4.583 1.00 83.62 92 ASN A CA 1
ATOM 743 C C . ASN A 1 92 ? 8.467 8.248 3.245 1.00 83.62 92 ASN A C 1
ATOM 745 O O . ASN A 1 92 ? 8.901 7.692 2.232 1.00 83.62 92 ASN A O 1
ATOM 749 N N . LEU A 1 93 ? 8.011 9.504 3.210 1.00 82.31 93 LEU A N 1
ATOM 750 C CA . LEU A 1 93 ? 8.052 10.296 1.989 1.00 82.31 93 LEU A CA 1
ATOM 751 C C . LEU A 1 93 ? 9.499 10.543 1.528 1.00 82.31 93 LEU A C 1
ATOM 753 O O . LEU A 1 93 ? 10.384 10.802 2.352 1.00 82.31 93 LEU A O 1
ATOM 757 N N . PRO A 1 94 ? 9.755 10.532 0.205 1.00 81.81 94 PRO A N 1
ATOM 758 C CA . PRO A 1 94 ? 11.039 10.952 -0.331 1.00 81.81 94 PRO A CA 1
ATOM 759 C C . PRO A 1 94 ? 11.373 12.368 0.140 1.00 81.81 94 PRO A C 1
ATOM 761 O O . PRO A 1 94 ? 10.587 13.298 -0.046 1.00 81.81 94 PRO A O 1
ATOM 764 N N . LYS A 1 95 ? 12.565 12.548 0.715 1.00 80.25 95 LYS A N 1
ATOM 765 C CA . LYS A 1 95 ? 13.051 13.877 1.098 1.00 80.25 95 LYS A CA 1
ATOM 766 C C . LYS A 1 95 ? 13.237 14.720 -0.168 1.00 80.25 95 LYS A C 1
ATOM 768 O O . LYS A 1 95 ? 14.005 14.334 -1.048 1.00 80.25 95 LYS A O 1
ATOM 773 N N . GLY A 1 96 ? 12.536 15.848 -0.270 1.00 79.94 96 GLY A N 1
ATOM 774 C CA . GLY A 1 96 ? 12.569 16.713 -1.450 1.00 79.94 96 GLY A CA 1
ATOM 775 C C . GLY A 1 96 ? 11.279 17.512 -1.623 1.00 79.94 96 GLY A C 1
ATOM 776 O O . GLY A 1 96 ? 10.664 17.925 -0.649 1.00 79.94 96 GLY A O 1
ATOM 777 N N . ASN A 1 97 ? 10.866 17.713 -2.873 1.00 85.81 97 ASN A N 1
ATOM 778 C CA . ASN A 1 97 ? 9.793 18.640 -3.260 1.00 85.81 97 ASN A CA 1
ATOM 779 C C . ASN A 1 97 ? 8.388 18.011 -3.178 1.00 85.81 97 ASN A C 1
ATOM 781 O O . ASN A 1 97 ? 7.480 18.438 -3.890 1.00 85.81 97 ASN A O 1
ATOM 785 N N . TYR A 1 98 ? 8.233 16.946 -2.394 1.00 79.12 98 TYR A N 1
ATOM 786 C CA . TYR A 1 98 ? 6.994 16.185 -2.284 1.00 79.12 98 TYR A CA 1
ATOM 787 C C . TYR A 1 98 ? 6.393 16.401 -0.902 1.00 79.12 98 TYR A C 1
ATOM 789 O O . TYR A 1 98 ? 7.085 16.294 0.108 1.00 79.12 98 TYR A O 1
ATOM 797 N N . GLU A 1 99 ? 5.095 16.671 -0.868 1.00 87.56 99 GLU A N 1
ATOM 798 C CA . GLU A 1 99 ? 4.323 16.851 0.354 1.00 87.56 99 GLU A CA 1
ATOM 799 C C . GLU A 1 99 ? 3.128 15.897 0.329 1.00 87.56 99 GLU A C 1
ATOM 801 O O . GLU A 1 99 ? 2.478 15.723 -0.707 1.00 87.56 99 GLU A O 1
ATOM 806 N N . LEU A 1 100 ? 2.848 15.251 1.463 1.00 86.88 100 LEU A N 1
ATOM 807 C CA . LEU A 1 100 ? 1.624 14.476 1.614 1.00 86.88 100 LEU A CA 1
ATOM 808 C C . LEU A 1 100 ? 0.467 15.464 1.720 1.00 86.88 100 LEU A C 1
ATOM 810 O O . LEU A 1 100 ? 0.441 16.272 2.639 1.00 86.88 100 LEU A O 1
ATOM 814 N N . TYR A 1 101 ? -0.475 15.390 0.786 1.00 88.75 101 TYR A N 1
ATOM 815 C CA . TYR A 1 101 ? -1.590 16.332 0.730 1.00 88.75 101 TYR A CA 1
ATOM 816 C C . TYR A 1 101 ? -2.882 15.781 1.348 1.00 88.75 101 TYR A C 1
ATOM 818 O O . TYR A 1 101 ? -3.607 16.506 2.022 1.00 88.75 101 TYR A O 1
ATOM 826 N N . GLU A 1 102 ? -3.199 14.503 1.116 1.00 90.56 102 GLU A N 1
ATOM 827 C CA . GLU A 1 102 ? -4.484 13.923 1.517 1.00 90.56 102 GLU A CA 1
ATOM 828 C C . GLU A 1 102 ? -4.386 12.407 1.735 1.00 90.56 102 GLU A C 1
ATOM 830 O O . GLU A 1 102 ? -3.859 11.677 0.894 1.00 90.56 102 GLU A O 1
ATOM 835 N N . VAL A 1 103 ? -4.973 11.929 2.832 1.00 82.69 103 VAL A N 1
ATOM 836 C CA . VAL A 1 103 ? -5.355 10.527 3.028 1.00 82.69 103 VAL A CA 1
ATOM 837 C C . VAL A 1 103 ? -6.877 10.451 2.992 1.00 82.69 103 VAL A C 1
ATOM 839 O O . VAL A 1 103 ? -7.555 11.057 3.818 1.00 82.69 103 VAL A O 1
ATOM 842 N N . LYS A 1 104 ? -7.425 9.706 2.028 1.00 85.62 104 LYS A N 1
ATOM 843 C CA . LYS A 1 104 ? -8.867 9.481 1.872 1.00 85.62 104 LYS A CA 1
ATOM 844 C C . LYS A 1 104 ? -9.178 7.999 2.025 1.00 85.62 104 LYS A C 1
ATOM 846 O O . LYS A 1 104 ? -8.599 7.175 1.319 1.00 85.62 104 LYS A O 1
ATOM 851 N N . ILE A 1 105 ? -10.096 7.668 2.928 1.00 81.50 105 ILE A N 1
ATOM 852 C CA . ILE A 1 105 ? -10.521 6.294 3.206 1.00 81.50 105 ILE A CA 1
ATOM 853 C C . ILE A 1 105 ? -12.021 6.183 2.973 1.00 81.50 105 ILE A C 1
ATOM 855 O O . ILE A 1 105 ? -12.798 6.939 3.547 1.00 81.50 105 ILE A O 1
ATOM 859 N N . HIS A 1 106 ? -12.418 5.213 2.156 1.00 81.62 106 HIS A N 1
ATOM 860 C CA . HIS A 1 106 ? -13.811 4.829 1.961 1.00 81.62 106 HIS A CA 1
ATOM 861 C C . HIS A 1 106 ? -14.091 3.577 2.797 1.00 81.62 106 HIS A C 1
ATOM 863 O O . HIS A 1 106 ? -13.586 2.501 2.476 1.00 81.62 106 HIS A O 1
ATOM 869 N N . GLU A 1 107 ? -14.857 3.716 3.877 1.00 77.38 107 GLU A N 1
ATOM 870 C CA . GLU A 1 107 ? -15.249 2.585 4.733 1.00 77.38 107 GLU A CA 1
ATOM 871 C C . GLU A 1 107 ? -16.400 1.793 4.098 1.00 77.38 107 GLU A C 1
ATOM 873 O O . GLU A 1 107 ? -16.426 0.563 4.113 1.00 77.38 107 GLU A O 1
ATOM 878 N N . THR A 1 108 ? -17.338 2.506 3.475 1.00 82.75 108 THR A N 1
ATOM 879 C CA . THR A 1 108 ? -18.424 1.940 2.671 1.00 82.75 108 THR A CA 1
ATOM 880 C C . THR A 1 108 ? -18.643 2.812 1.434 1.00 82.75 108 THR A C 1
ATOM 882 O O . THR A 1 108 ? -17.943 3.803 1.229 1.00 82.75 108 THR A O 1
ATOM 885 N N . LYS A 1 109 ? -19.637 2.477 0.603 1.00 78.06 109 LYS A N 1
ATOM 886 C CA . LYS A 1 109 ? -20.027 3.321 -0.539 1.00 78.06 109 LYS A CA 1
ATOM 887 C C . LYS A 1 109 ? -20.464 4.740 -0.127 1.00 78.06 109 LYS A C 1
ATOM 889 O O . LYS A 1 109 ? -20.292 5.661 -0.915 1.00 78.06 109 LYS A O 1
ATOM 894 N N . ASP A 1 110 ? -20.999 4.896 1.087 1.00 88.31 110 ASP A N 1
ATOM 895 C CA . ASP A 1 110 ? -21.587 6.152 1.571 1.00 88.31 110 ASP A CA 1
ATOM 896 C C . ASP A 1 110 ? -20.724 6.821 2.662 1.00 88.31 110 ASP A C 1
ATOM 898 O O . ASP A 1 110 ? -20.909 8.000 2.950 1.00 88.31 110 ASP A O 1
ATOM 902 N N . ASN A 1 111 ? -19.749 6.106 3.240 1.00 84.38 111 ASN A N 1
ATOM 903 C CA . ASN A 1 111 ? -18.911 6.602 4.337 1.00 84.38 111 ASN A CA 1
ATOM 904 C C . ASN A 1 111 ? -17.477 6.848 3.867 1.00 84.38 111 ASN A C 1
ATOM 906 O O . ASN A 1 111 ? -16.778 5.916 3.461 1.00 84.38 111 ASN A O 1
ATOM 910 N N . THR A 1 112 ? -17.029 8.102 3.950 1.00 89.56 112 THR A N 1
ATOM 911 C CA . THR A 1 112 ? -15.676 8.519 3.562 1.00 89.56 112 THR A CA 1
ATOM 912 C C . THR A 1 112 ? -15.077 9.446 4.610 1.00 89.56 112 THR A C 1
ATOM 914 O O . THR A 1 112 ? -15.725 10.403 5.025 1.00 89.56 112 THR A O 1
ATOM 917 N N . VAL A 1 113 ? -13.820 9.204 4.972 1.00 89.00 113 VAL A N 1
ATOM 918 C CA . VAL A 1 113 ? -13.002 10.106 5.788 1.00 89.00 113 VAL A CA 1
ATOM 919 C C . VAL A 1 113 ? -11.890 10.690 4.928 1.00 89.00 113 VAL A C 1
ATOM 921 O O . VAL A 1 113 ? -11.294 9.994 4.106 1.00 89.00 113 VAL A O 1
ATOM 924 N N . ILE A 1 114 ? -11.610 11.975 5.130 1.00 89.88 114 ILE A N 1
ATOM 925 C CA . ILE A 1 114 ? -10.502 12.699 4.511 1.00 89.88 114 ILE A CA 1
ATOM 926 C C . ILE A 1 114 ? -9.667 13.313 5.631 1.00 89.88 114 ILE A C 1
ATOM 928 O O . ILE A 1 114 ? -10.215 14.002 6.486 1.00 89.88 114 ILE A O 1
ATOM 932 N N . TYR A 1 115 ? -8.356 13.091 5.602 1.00 87.31 115 TYR A N 1
ATOM 933 C CA . TYR A 1 115 ? -7.404 13.682 6.534 1.00 87.31 115 TYR A CA 1
ATOM 934 C C . TYR A 1 115 ? -6.266 14.375 5.778 1.00 87.31 115 TYR A C 1
ATOM 936 O O . TYR A 1 115 ? -5.733 13.822 4.812 1.00 87.31 115 TYR A O 1
ATOM 944 N N . ARG A 1 116 ? -5.918 15.596 6.202 1.00 93.62 116 ARG A N 1
ATOM 945 C CA . ARG A 1 116 ? -4.891 16.455 5.576 1.00 93.62 116 ARG A CA 1
ATOM 946 C C . ARG A 1 116 ? -3.805 16.928 6.552 1.00 93.62 116 ARG A C 1
ATOM 948 O O . ARG A 1 116 ? -3.100 17.888 6.265 1.00 93.62 116 ARG A O 1
ATOM 955 N N . GLY A 1 117 ? -3.667 16.257 7.697 1.00 85.31 117 GLY A N 1
ATOM 956 C CA . GLY A 1 117 ? -2.647 16.593 8.696 1.00 85.31 117 GLY A CA 1
ATOM 957 C C . GLY A 1 117 ? -2.995 17.760 9.621 1.00 85.31 117 GLY A C 1
ATOM 958 O O . GLY A 1 117 ? -2.075 18.332 10.203 1.00 85.31 117 GLY A O 1
ATOM 959 N N . GLU A 1 118 ? -4.280 18.119 9.713 1.00 82.00 118 GLU A N 1
ATOM 960 C CA . GLU A 1 118 ? -4.832 19.121 10.644 1.00 82.00 118 GLU A CA 1
ATOM 961 C C . GLU A 1 118 ? -5.050 18.556 12.058 1.00 82.00 118 GLU A C 1
ATOM 963 O O . GLU A 1 118 ? -5.173 17.311 12.191 1.00 82.00 118 GLU A O 1
#

pLDDT: mean 84.78, std 9.39, range [50.56, 98.19]

Radius of gyration: 21.13 Å; chains: 1; bounding box: 48×45×54 Å

Organism: NCBI:txid1213867

Secondary structure (DSSP, 8-state):
-----EEEEEEEEEEEEEE----TTS-HHHHHHHHGGGG-TT-EEEEEEEEEEEEEEPBTTTBTGGGSGGGGTS---HHHHHHHHHHHHHHTSPSSS-----EEEESSSS-EEEE---

Foldseek 3Di:
DDDFDKDKDKDKDKDKDWDADDDPVDDPVVRCVPCPPSNPVVTGMDTDIDMDMDMDGADPVQGCQPVDVQSVPPPPDPASVQVVVQVVCQVVDDPDDDDDAWDWDDPDPPDIDIDGPD